Protein AF-A0A1W1XW38-F1 (afdb_monomer)

pLDDT: mean 78.06, std 10.12, range [52.03, 94.12]

InterPro domains:
  IPR009838 Type IV conjugative transfer system, protein TraL [PF07178] (5-75)
  IPR009838 Type IV conjugative transfer system, protein TraL [TIGR02762] (4-80)

Structure (mmCIF, N/CA/C/O backbone):
data_AF-A0A1W1XW38-F1
#
_entry.id   AF-A0A1W1XW38-F1
#
loop_
_atom_site.group_PDB
_atom_site.id
_atom_site.type_symbol
_atom_site.label_atom_id
_atom_site.label_alt_id
_atom_site.label_comp_id
_atom_site.label_asym_id
_atom_site.label_entity_id
_atom_site.label_seq_id
_atom_site.pdbx_PDB_ins_code
_atom_site.Cartn_x
_atom_site.Cartn_y
_atom_site.Cartn_z
_atom_site.occupancy
_atom_site.B_iso_or_equiv
_atom_site.auth_seq_id
_atom_site.auth_comp_id
_atom_site.auth_asym_id
_atom_site.auth_atom_id
_atom_site.pdbx_PDB_model_num
ATOM 1 N N . MET A 1 1 ? -33.092 -1.290 29.656 1.00 61.00 1 MET A N 1
ATOM 2 C CA . MET A 1 1 ? -32.370 -1.230 28.366 1.00 61.00 1 MET A CA 1
ATOM 3 C C . MET A 1 1 ? -31.978 -2.653 28.002 1.00 61.00 1 MET A C 1
ATOM 5 O O . MET A 1 1 ? -31.481 -3.347 28.879 1.00 61.00 1 MET A O 1
ATOM 9 N N . LYS A 1 2 ? -32.290 -3.128 26.791 1.00 71.69 2 LYS A N 1
ATOM 10 C CA . LYS A 1 2 ? -31.845 -4.456 26.334 1.00 71.69 2 LYS A CA 1
ATOM 11 C C . LYS A 1 2 ? -30.389 -4.327 25.864 1.00 71.69 2 LYS A C 1
ATOM 13 O O . LYS A 1 2 ? -30.119 -3.360 25.152 1.00 71.69 2 LYS A O 1
ATOM 18 N N . PRO A 1 3 ? -29.465 -5.216 26.261 1.00 81.12 3 PRO A N 1
ATOM 19 C CA . PRO A 1 3 ? -28.110 -5.191 25.727 1.00 81.12 3 PRO A CA 1
ATOM 20 C C . PRO A 1 3 ? -28.176 -5.484 24.225 1.00 81.12 3 PRO A C 1
ATOM 22 O O . PRO A 1 3 ? -28.764 -6.479 23.808 1.00 81.12 3 PRO A O 1
ATOM 25 N N . VAL A 1 4 ? -27.639 -4.572 23.420 1.00 84.69 4 VAL A N 1
ATOM 26 C CA . VAL A 1 4 ? -27.440 -4.777 21.984 1.00 84.69 4 VAL A CA 1
ATOM 27 C C . VAL A 1 4 ? -25.998 -5.229 21.822 1.00 84.69 4 VAL A C 1
ATOM 29 O O . VAL A 1 4 ? -25.083 -4.503 22.209 1.00 84.69 4 VAL A O 1
ATOM 32 N N . GLU A 1 5 ? -25.791 -6.432 21.295 1.00 83.81 5 GLU A N 1
ATOM 33 C CA . GLU A 1 5 ? -24.448 -6.898 20.963 1.00 83.81 5 GLU A CA 1
ATOM 34 C C . GLU A 1 5 ? -23.967 -6.162 19.713 1.0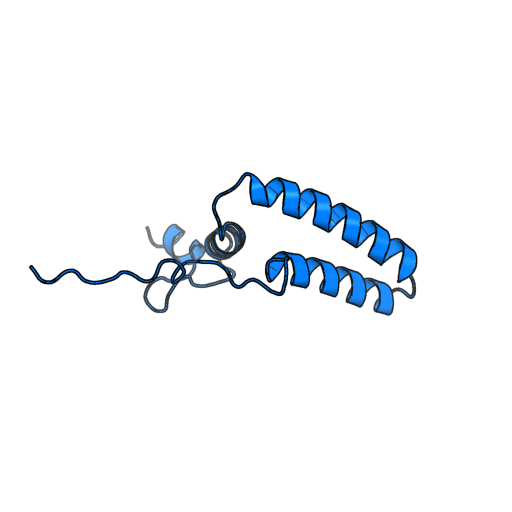0 83.81 5 GLU A C 1
ATOM 36 O O . GLU A 1 5 ? -24.528 -6.314 18.628 1.00 83.81 5 GLU A O 1
ATOM 41 N N . MET A 1 6 ? -22.953 -5.314 19.882 1.00 80.50 6 MET A N 1
ATO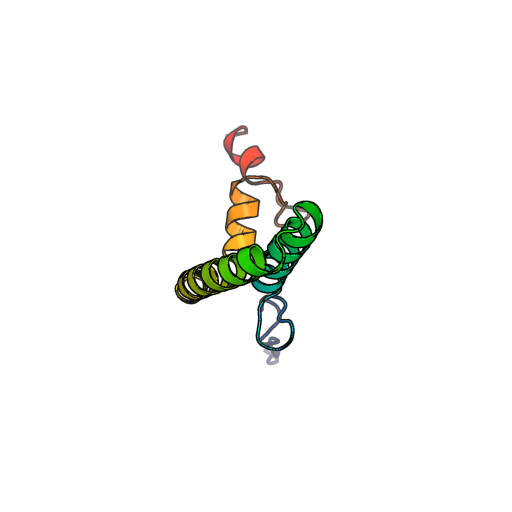M 42 C CA . MET A 1 6 ? -22.321 -4.626 18.762 1.00 80.50 6 MET A CA 1
ATOM 43 C C . MET A 1 6 ? -21.310 -5.572 18.100 1.00 80.50 6 MET A C 1
ATOM 45 O O . MET A 1 6 ? -20.402 -6.058 18.783 1.00 80.50 6 MET A O 1
ATOM 49 N N . PRO A 1 7 ? -21.440 -5.854 16.791 1.00 83.56 7 PRO A N 1
ATOM 50 C CA . PRO A 1 7 ? -20.484 -6.688 16.081 1.00 83.56 7 PRO A CA 1
ATOM 51 C C . PRO A 1 7 ? -19.108 -6.014 16.072 1.00 83.56 7 PRO A C 1
ATOM 53 O O . PRO A 1 7 ? -18.959 -4.867 15.663 1.00 83.56 7 PRO A O 1
ATOM 56 N N . LYS A 1 8 ? -18.087 -6.751 16.513 1.00 77.06 8 LYS A N 1
ATOM 57 C CA . LYS A 1 8 ? -16.738 -6.222 16.775 1.00 77.06 8 LYS A CA 1
ATOM 58 C C . LYS A 1 8 ? -15.945 -5.816 15.524 1.00 77.06 8 LYS A C 1
ATOM 60 O O . LYS A 1 8 ? -14.940 -5.133 15.654 1.00 77.06 8 LYS A O 1
ATOM 65 N N . TYR A 1 9 ? -16.374 -6.264 14.344 1.00 76.88 9 TYR A N 1
ATOM 66 C CA . TYR A 1 9 ? -15.625 -6.165 13.084 1.00 76.88 9 TYR A CA 1
ATOM 67 C C . TYR A 1 9 ? -16.384 -5.412 11.988 1.00 76.88 9 TYR A C 1
ATOM 69 O O . TYR A 1 9 ? -16.061 -5.556 10.815 1.00 76.88 9 TYR A O 1
ATOM 77 N N . ILE A 1 10 ? -17.417 -4.644 12.345 1.00 77.44 10 ILE A N 1
ATOM 78 C CA . ILE A 1 10 ? -18.207 -3.908 11.349 1.00 77.44 10 ILE A CA 1
ATOM 79 C C . ILE A 1 10 ? -17.395 -2.809 10.648 1.00 77.44 10 ILE A C 1
ATOM 81 O O . ILE A 1 10 ? -17.637 -2.536 9.478 1.00 77.44 10 ILE A O 1
ATOM 85 N N . ASP A 1 11 ? -16.388 -2.269 11.340 1.00 73.69 11 ASP A N 1
ATOM 86 C CA . ASP A 1 11 ? -15.490 -1.222 10.841 1.00 73.69 11 ASP A CA 1
ATOM 87 C C . ASP A 1 11 ? -14.098 -1.759 10.461 1.00 73.69 11 ASP A C 1
ATOM 89 O O . ASP A 1 11 ? -13.202 -0.987 10.121 1.00 73.69 11 ASP A O 1
ATOM 93 N N . ALA A 1 12 ? -13.884 -3.078 10.543 1.00 75.94 12 ALA A N 1
ATOM 94 C CA . ALA A 1 12 ? -12.589 -3.666 10.229 1.00 75.94 12 ALA A CA 1
ATOM 95 C C . ALA A 1 12 ? -12.352 -3.654 8.706 1.00 75.94 12 ALA A C 1
ATOM 97 O O . ALA A 1 12 ? -13.249 -4.035 7.943 1.00 75.94 12 ALA A O 1
ATOM 98 N N . PRO A 1 13 ? -11.159 -3.246 8.238 1.00 73.81 13 PRO A N 1
ATOM 99 C CA . PRO A 1 13 ? -10.823 -3.300 6.822 1.00 73.81 13 PRO A CA 1
ATOM 100 C C . PRO A 1 13 ? -10.844 -4.745 6.305 1.00 73.81 13 PRO A C 1
ATOM 102 O O . PRO A 1 13 ? -10.608 -5.705 7.039 1.00 73.81 13 PRO A O 1
ATOM 105 N N . PHE A 1 14 ? -11.140 -4.910 5.013 1.00 79.25 14 PHE A N 1
ATOM 106 C CA . PHE A 1 14 ? -11.228 -6.235 4.406 1.00 79.25 14 PHE A CA 1
ATOM 107 C C . PHE A 1 14 ? -9.843 -6.895 4.342 1.00 79.25 14 PHE A C 1
ATOM 109 O O . PHE A 1 14 ? -8.941 -6.410 3.653 1.00 79.25 14 PHE A O 1
ATOM 116 N N . GLN A 1 15 ? -9.693 -8.018 5.044 1.00 80.00 15 GLN A N 1
ATOM 117 C CA . GLN A 1 15 ? -8.457 -8.792 5.100 1.00 80.00 15 GLN A CA 1
ATOM 118 C C . GLN A 1 15 ? -8.542 -10.016 4.178 1.00 80.00 15 GLN A C 1
ATOM 120 O O . GLN A 1 15 ? -9.524 -10.759 4.186 1.00 80.00 15 GLN A O 1
ATOM 125 N N . VAL A 1 16 ? -7.491 -10.244 3.392 1.00 78.44 16 VAL A N 1
ATOM 126 C CA . VAL A 1 16 ? -7.308 -11.419 2.537 1.00 78.44 16 VAL A CA 1
ATOM 127 C C . VAL A 1 16 ? -6.180 -12.270 3.120 1.00 78.44 16 VAL A C 1
ATOM 129 O O . VAL A 1 16 ? -5.008 -11.903 3.058 1.00 78.44 16 VAL A O 1
ATOM 132 N N . LEU A 1 17 ? -6.527 -13.440 3.666 1.00 82.31 17 LEU A N 1
ATOM 133 C CA . LEU A 1 17 ? -5.603 -14.324 4.392 1.00 82.31 17 LEU A CA 1
ATOM 134 C C . LEU A 1 17 ? -4.940 -13.599 5.577 1.00 82.31 17 LEU A C 1
ATOM 136 O O . LEU A 1 17 ? -5.572 -13.422 6.612 1.00 82.31 17 LEU A O 1
ATOM 140 N N . PHE A 1 18 ? -3.678 -13.195 5.421 1.00 79.75 18 PHE A N 1
ATOM 141 C CA . PHE A 1 18 ? -2.897 -12.478 6.430 1.00 79.75 18 PHE A CA 1
ATOM 142 C C . PHE A 1 18 ? -2.671 -11.010 6.065 1.00 79.75 18 PHE A C 1
ATOM 144 O O . PHE A 1 18 ? -2.136 -10.275 6.886 1.00 79.75 18 PHE A O 1
ATOM 151 N N . TRP A 1 19 ? -3.035 -10.598 4.849 1.00 79.00 19 TRP A N 1
ATOM 152 C CA . TRP A 1 19 ? -2.719 -9.284 4.287 1.00 79.00 19 TRP A CA 1
ATOM 153 C C . TRP A 1 19 ? -3.989 -8.467 4.109 1.00 79.00 19 TRP A C 1
ATOM 155 O O . TRP A 1 19 ? -5.074 -9.012 3.896 1.00 79.00 19 TRP A O 1
ATOM 165 N N . GLU A 1 20 ? -3.870 -7.154 4.180 1.00 83.31 20 GLU A N 1
ATOM 166 C CA . GLU A 1 20 ? -4.994 -6.268 3.897 1.00 83.31 20 GLU A CA 1
ATOM 167 C C . GLU A 1 20 ? -5.155 -6.043 2.386 1.00 83.31 20 GLU A C 1
ATOM 169 O O . GLU A 1 20 ? -4.218 -6.205 1.598 1.00 83.31 20 GLU A O 1
ATOM 174 N N . ILE A 1 21 ? -6.372 -5.710 1.945 1.00 82.94 21 ILE A N 1
ATOM 175 C CA . ILE A 1 21 ? -6.695 -5.616 0.511 1.00 82.94 21 ILE A CA 1
ATOM 176 C C . ILE A 1 21 ? -5.839 -4.590 -0.251 1.00 82.94 21 ILE A C 1
ATOM 178 O O . ILE A 1 21 ? -5.561 -4.764 -1.437 1.00 82.94 21 ILE A O 1
ATOM 182 N N . ASP A 1 22 ? -5.392 -3.539 0.424 1.00 80.38 22 ASP A N 1
ATOM 183 C CA . ASP A 1 22 ? -4.509 -2.514 -0.123 1.00 80.38 22 ASP A CA 1
ATOM 184 C C . ASP A 1 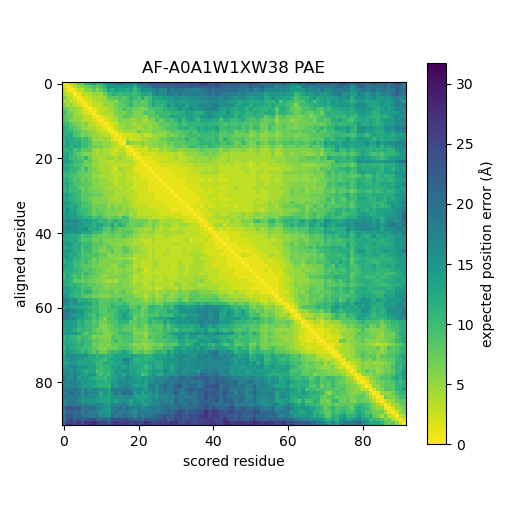22 ? -3.062 -2.999 -0.285 1.00 80.38 22 ASP A C 1
ATOM 186 O O . ASP A 1 22 ? -2.438 -2.709 -1.306 1.00 80.38 22 ASP A O 1
ATOM 190 N N . GLU A 1 23 ? -2.543 -3.796 0.650 1.00 84.31 23 GLU A N 1
ATOM 191 C CA . GLU A 1 23 ? -1.230 -4.446 0.514 1.00 84.31 23 GLU A CA 1
ATOM 192 C C . GLU A 1 23 ? -1.228 -5.415 -0.675 1.00 84.31 23 GLU A C 1
ATOM 194 O O . GLU A 1 23 ? -0.305 -5.425 -1.496 1.00 84.31 23 GLU A O 1
ATOM 199 N N . VAL A 1 24 ? -2.313 -6.179 -0.819 1.00 86.50 24 VAL A N 1
ATOM 200 C CA . VAL A 1 24 ? -2.521 -7.070 -1.964 1.00 86.50 24 VAL A CA 1
ATOM 201 C C . VAL A 1 24 ? -2.577 -6.269 -3.269 1.00 86.50 24 VAL A C 1
ATOM 203 O O . VAL A 1 24 ? -1.918 -6.641 -4.240 1.00 86.50 24 VAL A O 1
ATOM 206 N N . ALA A 1 25 ? -3.292 -5.141 -3.304 1.00 86.19 25 ALA A N 1
ATOM 207 C CA . ALA A 1 25 ? -3.362 -4.287 -4.491 1.00 86.19 25 ALA A CA 1
ATOM 208 C C . ALA A 1 25 ? -1.977 -3.758 -4.921 1.00 86.19 25 ALA A C 1
ATOM 210 O O . ALA A 1 25 ? -1.653 -3.761 -6.114 1.00 86.19 25 ALA A O 1
ATOM 211 N N . ILE A 1 26 ? -1.125 -3.366 -3.967 1.00 85.75 26 ILE A N 1
ATOM 212 C CA . ILE A 1 26 ? 0.257 -2.937 -4.245 1.00 85.75 26 ILE A CA 1
ATOM 213 C C . ILE A 1 26 ? 1.073 -4.092 -4.835 1.00 85.75 26 ILE A C 1
ATOM 215 O O . ILE A 1 26 ? 1.727 -3.923 -5.864 1.00 85.75 26 ILE A O 1
ATOM 219 N N . PHE A 1 27 ? 0.987 -5.289 -4.257 1.00 87.69 27 PHE A N 1
ATOM 220 C CA . PHE A 1 27 ? 1.697 -6.452 -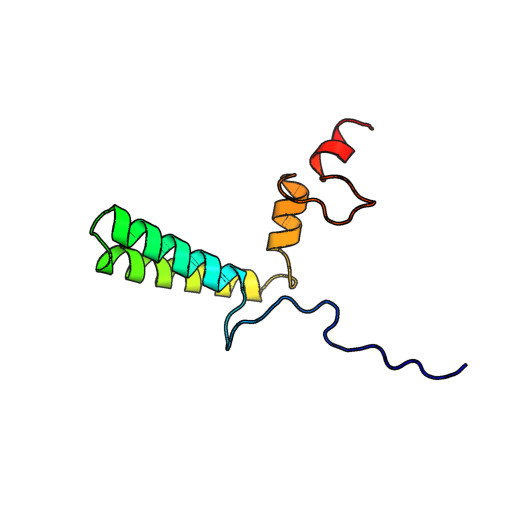4.791 1.00 87.69 27 PHE A CA 1
ATOM 221 C C . PHE A 1 27 ? 1.276 -6.784 -6.231 1.00 87.69 27 PHE A C 1
ATOM 223 O O . PHE A 1 27 ? 2.123 -6.948 -7.114 1.00 87.69 27 PHE A O 1
ATOM 230 N N . PHE A 1 28 ? -0.034 -6.831 -6.492 1.00 90.00 28 PHE A N 1
ATOM 231 C CA . PHE A 1 28 ? -0.568 -7.131 -7.822 1.00 90.00 28 PHE A CA 1
ATOM 232 C C . PHE A 1 28 ? -0.232 -6.050 -8.851 1.00 90.00 28 PHE A C 1
ATOM 234 O O . PHE A 1 28 ? 0.055 -6.385 -10.000 1.00 90.00 28 PHE A O 1
ATOM 241 N N . SER A 1 29 ? -0.217 -4.773 -8.463 1.00 89.50 29 SER A N 1
ATOM 242 C CA . SER A 1 29 ? 0.199 -3.690 -9.364 1.00 89.50 29 SER A CA 1
ATOM 243 C C . SER A 1 29 ? 1.681 -3.789 -9.740 1.00 89.50 29 SER A C 1
ATOM 245 O O . SER A 1 29 ? 2.008 -3.699 -10.924 1.00 89.50 29 SER A O 1
ATOM 247 N N . CYS A 1 30 ? 2.575 -4.087 -8.790 1.00 89.31 30 CYS A N 1
ATOM 248 C CA . CYS A 1 30 ? 3.982 -4.371 -9.092 1.00 89.31 30 CYS A CA 1
ATOM 249 C C . CYS A 1 30 ? 4.142 -5.597 -10.004 1.00 89.31 30 CYS A C 1
ATOM 251 O O . CYS A 1 30 ? 4.942 -5.563 -10.939 1.00 89.31 30 CYS A O 1
ATOM 253 N N . MET A 1 31 ? 3.367 -6.661 -9.777 1.00 90.12 31 MET A N 1
ATOM 254 C CA . MET A 1 31 ? 3.381 -7.847 -10.638 1.00 90.12 31 MET A CA 1
ATOM 255 C C . MET A 1 31 ? 2.911 -7.519 -12.062 1.00 90.12 31 MET A C 1
ATOM 257 O O . MET A 1 31 ? 3.574 -7.902 -13.025 1.00 90.12 31 MET A O 1
ATOM 261 N N . ALA A 1 32 ? 1.811 -6.775 -12.207 1.00 91.69 32 ALA A N 1
ATOM 262 C CA . ALA A 1 32 ? 1.278 -6.361 -13.502 1.00 91.69 32 ALA A CA 1
ATOM 263 C C . ALA A 1 32 ? 2.289 -5.511 -14.287 1.00 91.69 32 ALA A C 1
ATOM 265 O O . ALA A 1 32 ? 2.533 -5.777 -15.463 1.00 91.69 32 ALA A O 1
ATOM 266 N N . LEU A 1 33 ? 2.942 -4.548 -13.628 1.00 91.75 33 LEU A N 1
ATOM 267 C CA . LEU A 1 33 ? 4.024 -3.768 -14.233 1.00 91.75 33 LEU A CA 1
ATOM 268 C C . LEU A 1 33 ? 5.214 -4.662 -14.614 1.00 91.75 33 LEU A C 1
ATOM 270 O O . LEU A 1 33 ? 5.774 -4.509 -15.695 1.00 91.75 33 LEU A O 1
ATOM 274 N N . GLY A 1 34 ? 5.565 -5.640 -13.778 1.00 91.38 34 GLY A N 1
ATOM 275 C CA . GLY A 1 34 ? 6.650 -6.584 -14.050 1.00 91.38 34 GLY A CA 1
ATOM 276 C C . GLY A 1 34 ? 6.422 -7.418 -15.310 1.00 91.38 34 GLY A C 1
ATOM 277 O O . GLY A 1 34 ? 7.375 -7.687 -16.038 1.00 91.38 34 GLY A O 1
ATOM 278 N N . ILE A 1 35 ? 5.166 -7.777 -15.592 1.00 91.88 35 ILE A N 1
ATOM 279 C CA . ILE A 1 35 ? 4.773 -8.458 -16.834 1.00 91.88 35 ILE A CA 1
ATOM 280 C C . ILE A 1 35 ? 4.911 -7.509 -18.031 1.00 91.88 35 ILE A C 1
ATOM 282 O O . ILE A 1 35 ? 5.490 -7.895 -19.040 1.00 91.88 35 ILE A O 1
ATOM 286 N N . ILE A 1 36 ? 4.424 -6.269 -17.912 1.00 94.12 36 ILE A N 1
ATOM 287 C CA . ILE A 1 36 ? 4.454 -5.274 -19.001 1.00 94.12 36 ILE A CA 1
ATOM 288 C C . ILE A 1 36 ? 5.890 -4.932 -19.418 1.00 94.12 36 ILE A C 1
ATOM 290 O O . ILE A 1 36 ? 6.168 -4.794 -20.605 1.00 94.12 36 ILE A O 1
ATOM 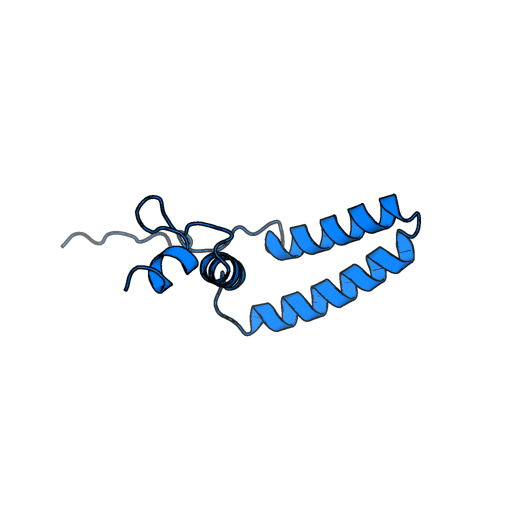294 N N . PHE A 1 37 ? 6.800 -4.799 -18.452 1.00 92.69 37 PHE A N 1
ATOM 295 C CA . PHE A 1 37 ? 8.199 -4.449 -18.704 1.00 92.69 37 PHE A CA 1
ATOM 296 C C . PHE A 1 37 ? 9.106 -5.664 -18.959 1.00 92.69 37 PHE A C 1
ATOM 298 O O . PHE A 1 37 ? 10.313 -5.484 -19.067 1.00 92.69 37 PHE A O 1
ATOM 305 N N . GLU A 1 38 ? 8.562 -6.889 -19.001 1.00 89.44 38 GLU A N 1
ATOM 306 C CA . GLU A 1 38 ? 9.322 -8.154 -19.093 1.00 89.44 38 GLU A CA 1
ATOM 307 C C . GLU A 1 38 ? 10.399 -8.325 -17.996 1.00 89.44 38 GLU A C 1
ATOM 309 O O . GLU A 1 38 ? 11.306 -9.152 -18.084 1.00 89.44 38 GLU A O 1
ATOM 314 N N . MET A 1 39 ? 10.280 -7.566 -16.905 1.00 89.38 39 MET A N 1
ATOM 315 C CA . MET A 1 39 ? 11.228 -7.508 -15.792 1.00 89.38 39 MET A CA 1
ATOM 316 C C . MET A 1 39 ? 10.571 -8.006 -14.502 1.00 89.38 39 MET A C 1
ATOM 318 O O . MET A 1 39 ? 10.670 -7.383 -13.447 1.00 89.38 39 MET A O 1
ATOM 322 N N . LEU A 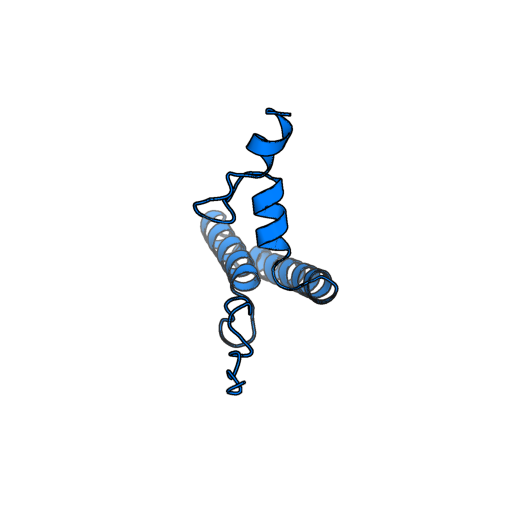1 40 ? 9.894 -9.152 -14.568 1.00 88.88 40 LEU A N 1
ATOM 323 C CA . LEU A 1 40 ? 9.055 -9.650 -13.474 1.00 88.88 40 LEU A CA 1
ATOM 324 C C . LEU A 1 40 ? 9.839 -9.911 -12.182 1.00 88.88 40 LEU A C 1
ATOM 326 O O . LEU A 1 40 ? 9.410 -9.512 -11.103 1.00 88.88 40 LEU A O 1
ATOM 330 N N . PHE A 1 41 ? 11.012 -10.537 -12.285 1.00 89.56 41 PHE A N 1
ATOM 331 C CA . PHE A 1 41 ? 11.830 -10.898 -11.125 1.00 89.56 41 PHE A CA 1
ATOM 332 C C . PHE A 1 41 ? 12.335 -9.680 -10.323 1.00 89.56 41 PHE A C 1
ATOM 334 O O . PHE A 1 41 ? 12.080 -9.623 -9.117 1.00 89.56 41 PHE A O 1
ATOM 341 N N . PRO A 1 42 ? 13.000 -8.675 -10.937 1.00 90.56 42 PRO A N 1
ATOM 342 C CA . PRO A 1 42 ? 13.444 -7.494 -10.197 1.00 90.56 42 PRO A CA 1
ATOM 343 C C . PRO A 1 42 ? 12.272 -6.635 -9.704 1.00 90.56 42 PRO A C 1
ATOM 345 O O . PRO A 1 42 ? 12.352 -6.092 -8.601 1.00 90.56 42 PRO A O 1
ATOM 348 N N . LEU A 1 43 ? 11.168 -6.541 -10.459 1.00 89.06 43 LEU A N 1
ATOM 349 C CA . LEU A 1 43 ? 10.007 -5.756 -10.029 1.00 89.06 43 LEU A CA 1
ATOM 350 C C . LEU A 1 43 ? 9.234 -6.417 -8.886 1.00 89.06 43 LEU A C 1
ATOM 352 O O . LEU A 1 43 ? 8.772 -5.706 -7.999 1.00 89.06 43 LEU A O 1
ATOM 356 N N . MET A 1 44 ? 9.142 -7.749 -8.843 1.00 90.44 44 MET A N 1
ATOM 357 C CA . MET A 1 44 ? 8.584 -8.447 -7.680 1.00 90.44 44 MET A CA 1
ATOM 358 C C . MET A 1 44 ? 9.428 -8.229 -6.426 1.00 90.44 44 MET A C 1
ATOM 360 O O . MET A 1 44 ? 8.878 -8.006 -5.351 1.00 90.44 44 MET A O 1
ATOM 364 N N . LEU A 1 45 ? 10.757 -8.297 -6.547 1.00 91.69 45 LEU A N 1
ATOM 365 C CA . LEU A 1 45 ? 11.654 -8.134 -5.402 1.00 91.69 45 LEU A CA 1
ATOM 366 C C . LEU A 1 45 ? 11.581 -6.699 -4.861 1.00 91.69 45 LEU A C 1
ATOM 368 O O . LEU A 1 45 ? 11.466 -6.497 -3.654 1.00 91.69 45 LEU A O 1
ATOM 372 N N . CYS A 1 46 ? 11.534 -5.713 -5.760 1.00 90.75 46 CYS A N 1
ATOM 373 C CA . CYS A 1 46 ? 11.249 -4.325 -5.408 1.00 90.75 46 CYS A CA 1
ATOM 374 C C . CYS A 1 46 ? 9.858 -4.175 -4.766 1.00 90.75 46 CYS A C 1
ATOM 376 O O . CYS A 1 46 ? 9.733 -3.569 -3.705 1.00 90.75 46 CYS A O 1
ATOM 378 N N . GLY A 1 47 ? 8.829 -4.796 -5.349 1.00 86.94 47 GLY A N 1
ATOM 379 C CA . GLY A 1 47 ? 7.461 -4.787 -4.832 1.00 86.94 47 GLY A CA 1
ATOM 380 C C . GLY A 1 47 ? 7.348 -5.355 -3.417 1.00 86.94 47 GLY A C 1
ATOM 381 O O . GLY A 1 47 ? 6.655 -4.776 -2.590 1.00 86.94 47 GLY A O 1
ATOM 382 N N . LEU A 1 48 ? 8.087 -6.421 -3.094 1.00 87.81 48 LEU A N 1
ATOM 383 C CA . LEU A 1 48 ? 8.170 -6.974 -1.737 1.00 87.81 48 LEU A CA 1
ATOM 384 C C . LEU A 1 48 ? 8.800 -5.996 -0.740 1.00 87.81 48 LEU A C 1
ATOM 386 O O . LEU A 1 48 ? 8.304 -5.859 0.376 1.00 87.81 48 LEU A O 1
ATOM 390 N N . VAL A 1 49 ? 9.871 -5.301 -1.134 1.00 89.50 49 VAL A N 1
ATOM 391 C CA . VAL A 1 49 ? 10.506 -4.276 -0.288 1.00 89.50 49 VAL A CA 1
ATOM 392 C C . VAL A 1 49 ? 9.547 -3.112 -0.044 1.00 89.50 49 VAL A C 1
ATOM 394 O O . VAL A 1 49 ? 9.389 -2.676 1.097 1.00 89.50 49 VAL A O 1
ATOM 397 N N . VAL A 1 50 ? 8.872 -2.640 -1.094 1.00 86.81 50 VAL A N 1
ATOM 398 C CA . VAL A 1 50 ? 7.863 -1.577 -0.996 1.00 86.81 50 VAL A CA 1
ATOM 399 C C . VAL A 1 50 ? 6.716 -2.009 -0.088 1.00 86.81 50 VAL A C 1
ATOM 401 O O . VAL A 1 50 ? 6.339 -1.253 0.804 1.00 86.81 50 VAL A O 1
ATOM 404 N N . LEU A 1 51 ? 6.212 -3.233 -0.253 1.00 87.62 51 LEU A N 1
ATOM 405 C CA . LEU A 1 51 ? 5.135 -3.779 0.567 1.00 87.62 51 LEU A CA 1
ATOM 406 C C . LEU A 1 51 ? 5.547 -3.901 2.035 1.00 87.62 51 LEU A C 1
ATOM 408 O O . LEU A 1 51 ? 4.776 -3.524 2.909 1.00 87.62 51 LEU A O 1
ATOM 412 N N . TYR A 1 52 ? 6.775 -4.336 2.322 1.00 86.06 52 TYR A N 1
ATOM 413 C CA . TYR A 1 52 ? 7.290 -4.397 3.691 1.00 86.06 52 TYR A CA 1
ATOM 414 C C . TYR A 1 52 ? 7.364 -3.012 4.348 1.00 86.06 52 TYR A C 1
ATOM 416 O O . TYR A 1 52 ? 6.923 -2.838 5.484 1.00 86.06 52 TYR A O 1
ATOM 424 N N . ILE A 1 53 ? 7.890 -2.010 3.635 1.00 86.12 53 ILE A N 1
ATOM 425 C CA . ILE A 1 53 ? 7.964 -0.628 4.137 1.00 86.12 53 ILE A CA 1
ATOM 426 C C . ILE A 1 53 ? 6.556 -0.061 4.345 1.00 86.12 53 ILE A C 1
ATOM 428 O O . ILE A 1 53 ? 6.286 0.564 5.371 1.00 86.12 53 ILE A O 1
ATOM 432 N N . PHE A 1 54 ? 5.656 -0.304 3.394 1.00 83.50 54 PHE A N 1
ATOM 433 C CA . PHE A 1 54 ? 4.275 0.156 3.445 1.00 83.50 54 PHE A CA 1
ATOM 434 C C . PHE A 1 54 ? 3.502 -0.481 4.603 1.00 83.50 54 PHE A C 1
ATOM 436 O O . PHE A 1 54 ? 2.903 0.240 5.395 1.00 83.50 54 PHE A O 1
ATOM 443 N N . SER A 1 55 ? 3.596 -1.801 4.768 1.00 81.38 55 SER A N 1
ATOM 444 C CA . SER A 1 55 ? 2.983 -2.542 5.875 1.00 81.38 55 SER A CA 1
ATOM 445 C C . SER A 1 55 ? 3.521 -2.063 7.227 1.00 81.38 55 SER A C 1
ATOM 447 O O . SER A 1 55 ? 2.762 -1.781 8.156 1.00 81.38 55 SER A O 1
ATOM 449 N N . ARG A 1 56 ? 4.841 -1.835 7.326 1.00 82.50 56 ARG A N 1
ATOM 450 C CA . ARG A 1 56 ? 5.481 -1.274 8.527 1.00 82.50 56 ARG A CA 1
ATOM 451 C C . ARG A 1 56 ? 4.961 0.125 8.863 1.00 82.50 56 ARG A C 1
ATOM 453 O O . ARG A 1 56 ? 4.761 0.420 10.040 1.00 82.50 56 ARG A O 1
ATOM 460 N N . TYR A 1 57 ? 4.781 0.978 7.854 1.00 80.00 57 TYR A N 1
ATOM 461 C CA . TYR A 1 57 ? 4.248 2.328 8.028 1.00 80.00 57 TYR A CA 1
ATOM 462 C C . TYR A 1 57 ? 2.769 2.298 8.429 1.00 80.00 57 TYR A C 1
ATOM 464 O O . TYR A 1 57 ? 2.376 2.993 9.365 1.00 80.00 57 TYR A O 1
ATOM 472 N N . LYS A 1 58 ? 1.975 1.446 7.773 1.00 75.31 58 LYS A N 1
ATOM 473 C CA . LYS A 1 58 ? 0.541 1.283 8.019 1.00 75.31 58 LYS A CA 1
ATOM 474 C C . LYS A 1 58 ? 0.249 0.730 9.413 1.00 75.31 58 LYS A C 1
ATOM 476 O O . LYS A 1 58 ? -0.622 1.258 10.088 1.00 75.31 58 LYS A O 1
ATOM 481 N N . HIS A 1 59 ? 1.034 -0.235 9.893 1.00 74.44 59 HIS A N 1
ATOM 482 C CA . HIS A 1 59 ? 0.872 -0.807 11.235 1.00 74.44 59 HIS A CA 1
ATOM 483 C C . HIS A 1 59 ? 1.031 0.222 12.372 1.00 74.44 59 HIS A C 1
ATOM 485 O O . HIS A 1 59 ? 0.606 -0.018 13.497 1.00 74.44 59 HIS A O 1
ATOM 491 N N . ASN A 1 60 ? 1.662 1.367 12.096 1.00 71.81 60 ASN A N 1
ATOM 492 C CA . ASN A 1 60 ? 1.852 2.445 13.067 1.00 71.81 60 ASN A CA 1
ATOM 493 C C . ASN A 1 60 ? 0.760 3.531 12.984 1.00 71.81 60 ASN A C 1
ATOM 495 O O . ASN A 1 60 ? 0.857 4.552 13.664 1.00 71.81 60 ASN A O 1
ATOM 499 N N . GLN A 1 61 ? -0.232 3.342 12.114 1.00 71.75 61 GLN A N 1
ATOM 500 C CA . GLN A 1 61 ? -1.314 4.274 11.820 1.00 71.75 61 GLN A CA 1
ATOM 501 C C . GLN A 1 61 ? -2.674 3.640 12.138 1.00 71.75 61 GLN A C 1
ATOM 503 O O . GLN A 1 61 ? -2.775 2.443 12.385 1.00 71.75 61 GLN A O 1
ATOM 508 N N . MET A 1 62 ? -3.728 4.458 12.156 1.00 64.56 62 MET A N 1
ATOM 509 C CA . MET A 1 62 ? -5.096 3.968 12.343 1.00 64.56 62 MET A CA 1
ATOM 510 C C . MET A 1 62 ? -5.539 3.118 11.143 1.00 64.56 62 MET A C 1
ATOM 512 O O . MET A 1 62 ? -5.256 3.467 9.991 1.00 64.56 62 MET A O 1
ATOM 516 N N . ASP A 1 63 ? -6.267 2.033 11.417 1.00 66.75 63 ASP A N 1
ATOM 517 C CA . ASP A 1 63 ? -6.863 1.175 10.391 1.00 66.75 63 ASP A CA 1
ATOM 518 C C . ASP A 1 63 ? -7.691 2.018 9.401 1.00 66.75 63 ASP A C 1
ATOM 520 O O . ASP A 1 63 ? -8.478 2.881 9.793 1.00 66.75 63 ASP A O 1
ATOM 524 N N . GLY A 1 64 ? -7.486 1.804 8.096 1.00 66.19 64 GLY A N 1
ATOM 525 C CA . GLY A 1 64 ? -8.194 2.543 7.042 1.00 66.19 64 GLY A CA 1
ATOM 526 C C . GLY A 1 64 ? -7.576 3.885 6.618 1.00 66.19 64 GLY A C 1
ATOM 527 O O . GLY A 1 64 ? -8.230 4.651 5.904 1.00 66.19 64 GLY A O 1
ATOM 528 N N . ILE A 1 65 ? -6.317 4.182 6.973 1.00 70.25 65 ILE A N 1
ATOM 529 C CA . ILE A 1 65 ? -5.682 5.462 6.604 1.00 70.25 65 ILE A CA 1
ATOM 530 C C . ILE A 1 65 ? -5.626 5.723 5.090 1.00 70.25 65 ILE A C 1
ATOM 532 O O . ILE A 1 65 ? -5.685 6.875 4.669 1.00 70.25 65 ILE A O 1
ATOM 536 N N . LEU A 1 66 ? -5.587 4.681 4.249 1.00 69.75 66 LEU A N 1
ATOM 537 C CA . LEU A 1 66 ? -5.639 4.859 2.794 1.00 69.75 66 LEU A CA 1
ATOM 538 C C . LEU A 1 66 ? -6.983 5.389 2.313 1.00 69.75 66 LEU A C 1
ATOM 540 O O . LEU A 1 66 ? -7.013 6.269 1.459 1.00 69.75 66 LEU A O 1
ATOM 544 N N . LEU A 1 67 ? -8.087 4.888 2.868 1.00 71.75 67 LEU A N 1
ATOM 545 C CA . LEU A 1 67 ? -9.417 5.411 2.559 1.00 71.75 67 LEU A CA 1
ATOM 546 C C . LEU A 1 67 ? -9.520 6.875 2.995 1.00 71.75 67 LEU A C 1
ATOM 548 O O . LEU A 1 67 ? -10.095 7.693 2.280 1.00 71.75 67 LEU A O 1
ATOM 552 N N . HIS A 1 68 ? -8.891 7.223 4.120 1.00 72.19 68 HIS A N 1
ATOM 553 C CA . HIS A 1 68 ? -8.820 8.601 4.594 1.00 72.19 68 HIS A CA 1
ATOM 554 C C . HIS A 1 68 ? -7.996 9.506 3.661 1.00 72.19 68 HIS A C 1
ATOM 556 O O . HIS A 1 68 ? -8.431 10.608 3.327 1.00 72.19 68 HIS A O 1
ATOM 562 N N . LEU A 1 69 ? -6.848 9.026 3.172 1.00 72.69 69 LEU A N 1
ATOM 563 C CA . LEU A 1 69 ? -6.027 9.737 2.186 1.00 72.69 69 LEU A CA 1
ATOM 564 C C . LEU A 1 69 ? -6.756 9.898 0.845 1.00 72.69 69 LEU A C 1
ATOM 566 O O . LEU A 1 69 ? -6.737 10.984 0.268 1.00 72.69 69 LEU A O 1
ATOM 570 N N . PHE A 1 70 ? -7.447 8.859 0.367 1.00 73.00 70 PHE A N 1
ATOM 571 C CA . PHE A 1 70 ? -8.260 8.929 -0.851 1.00 73.00 70 PHE A CA 1
ATOM 572 C C . PHE A 1 70 ? -9.439 9.893 -0.715 1.00 73.00 70 PHE A C 1
ATOM 574 O O . PHE A 1 70 ? -9.753 10.610 -1.669 1.00 73.00 70 PHE A O 1
ATOM 581 N N . TYR A 1 71 ? -10.068 9.940 0.460 1.00 70.88 71 TYR A N 1
ATOM 582 C C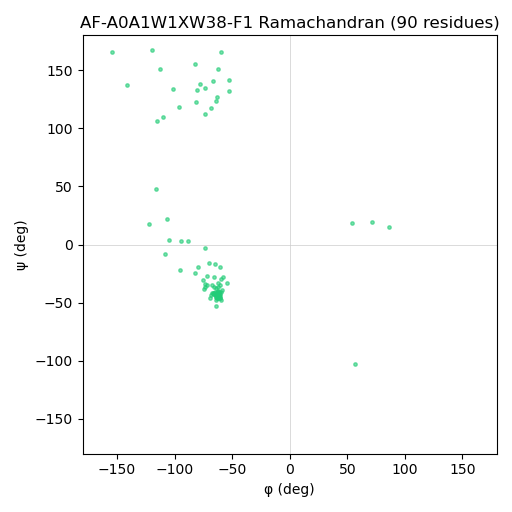A . TYR A 1 71 ? -11.117 10.907 0.764 1.00 70.88 71 TYR A CA 1
ATOM 583 C C . TYR A 1 71 ? -10.584 12.344 0.749 1.00 70.88 71 TYR A C 1
ATOM 585 O O . TYR A 1 71 ? -11.202 13.218 0.134 1.00 70.88 71 TYR A O 1
ATOM 593 N N . TRP A 1 72 ? -9.419 12.583 1.364 1.00 69.56 72 TRP A N 1
ATOM 594 C CA . TRP A 1 72 ? -8.794 13.908 1.379 1.00 69.56 72 TRP A CA 1
ATOM 595 C C . TRP A 1 72 ? -8.362 14.359 -0.019 1.00 69.56 72 TRP A C 1
ATOM 597 O O . TRP A 1 72 ? -8.637 15.490 -0.410 1.00 69.56 72 TRP A O 1
ATOM 607 N N . HIS A 1 73 ? -7.787 13.458 -0.821 1.00 73.19 73 HIS A N 1
ATOM 608 C CA . HIS A 1 73 ? -7.409 13.750 -2.207 1.00 73.19 73 HIS A CA 1
ATOM 609 C C . HIS A 1 73 ? -8.612 13.842 -3.167 1.00 73.19 73 HIS A C 1
ATOM 611 O O . HIS A 1 73 ? -8.444 14.122 -4.350 1.00 73.19 73 HIS A O 1
ATOM 617 N N . GLY A 1 74 ? -9.835 13.590 -2.684 1.00 69.00 74 GLY A N 1
ATOM 618 C CA . GLY A 1 74 ? -11.055 13.681 -3.485 1.00 69.00 74 GLY A CA 1
ATOM 619 C C . GLY A 1 74 ? -11.216 12.571 -4.526 1.00 69.00 74 GLY A C 1
ATOM 620 O O . GLY A 1 74 ? -11.993 12.724 -5.464 1.00 69.00 74 GLY A O 1
ATOM 621 N N . LEU A 1 75 ? -10.504 11.453 -4.374 1.00 72.19 75 LEU A N 1
ATOM 622 C CA . LEU A 1 75 ? -10.599 10.304 -5.280 1.00 72.19 75 LEU A CA 1
ATOM 623 C C . LEU A 1 75 ? -11.786 9.397 -4.942 1.00 72.19 75 LEU A C 1
ATOM 625 O O . LEU A 1 75 ? -12.289 8.693 -5.816 1.00 72.19 75 LEU A O 1
ATOM 629 N N . MET A 1 76 ? -12.253 9.418 -3.689 1.00 71.19 76 MET A N 1
ATOM 630 C CA . MET A 1 76 ? -13.360 8.579 -3.235 1.00 71.19 76 MET A CA 1
ATOM 631 C C . MET A 1 76 ? -14.281 9.330 -2.268 1.00 71.19 76 MET A C 1
ATOM 633 O O . MET A 1 76 ? -13.822 10.041 -1.374 1.00 71.19 76 MET A O 1
ATOM 637 N N . LYS A 1 77 ? -15.599 9.171 -2.442 1.00 67.62 77 LYS A N 1
ATOM 638 C CA . LYS A 1 77 ? -16.604 9.673 -1.493 1.00 67.62 77 LYS A CA 1
ATOM 639 C C . LYS A 1 77 ? -16.666 8.739 -0.287 1.00 67.62 77 LYS A C 1
ATOM 641 O O . LYS A 1 77 ? -16.669 7.524 -0.464 1.00 67.62 77 LYS A O 1
ATOM 646 N N . LEU A 1 78 ? -16.752 9.300 0.919 1.00 68.00 78 LEU A N 1
ATOM 647 C CA . LEU A 1 78 ? -16.850 8.504 2.147 1.00 68.00 78 LEU A CA 1
ATOM 648 C C . LEU A 1 78 ? -18.238 7.862 2.297 1.00 68.00 78 LEU A C 1
ATOM 650 O O . LEU A 1 78 ? -18.358 6.741 2.776 1.00 68.00 78 LEU A O 1
ATOM 654 N N . ASN A 1 79 ? -19.294 8.573 1.891 1.00 67.62 79 ASN A N 1
ATOM 655 C CA . ASN A 1 79 ? -20.673 8.094 1.947 1.00 67.62 79 ASN A CA 1
ATOM 656 C C . ASN A 1 79 ? -21.531 8.809 0.890 1.00 67.62 79 ASN A C 1
ATOM 658 O O . ASN A 1 79 ? -21.154 9.860 0.381 1.00 67.62 79 ASN A O 1
ATOM 662 N N . ASN A 1 80 ? -22.730 8.296 0.614 1.00 68.19 80 ASN A N 1
ATOM 663 C CA . ASN A 1 80 ? -23.691 8.908 -0.306 1.00 68.19 80 ASN A CA 1
ATOM 664 C C . ASN A 1 80 ? -24.206 10.282 0.178 1.00 68.19 80 ASN A C 1
ATOM 666 O O . ASN A 1 80 ? -24.769 11.045 -0.597 1.00 68.19 80 ASN A O 1
ATOM 670 N N . THR A 1 81 ? -24.015 10.601 1.462 1.00 67.06 81 THR A N 1
ATOM 671 C CA . THR A 1 81 ? -24.333 11.910 2.055 1.00 67.06 81 THR A CA 1
ATOM 672 C C . THR A 1 81 ? -23.150 12.868 2.123 1.00 67.06 81 THR A C 1
ATOM 674 O O . THR A 1 81 ? -23.374 14.062 2.276 1.00 67.06 81 THR A O 1
ATOM 677 N N . HIS A 1 82 ? -21.910 12.374 2.088 1.00 64.62 82 HIS A N 1
ATOM 678 C CA . HIS A 1 82 ? -20.713 13.204 2.230 1.00 64.62 82 HIS A CA 1
ATOM 679 C C . HIS A 1 82 ? -19.924 13.151 0.928 1.00 64.62 82 HIS A C 1
ATOM 681 O O . HIS A 1 82 ? -19.294 12.139 0.608 1.00 64.62 82 HIS A O 1
ATOM 687 N N . ASP A 1 83 ? -19.983 14.253 0.180 1.00 65.69 83 ASP A N 1
ATOM 688 C CA . ASP A 1 83 ? -19.186 14.439 -1.025 1.00 65.69 83 ASP A CA 1
ATOM 689 C C . ASP A 1 83 ? -17.678 14.373 -0.732 1.00 65.69 83 ASP A C 1
ATOM 691 O O . ASP A 1 83 ? -17.226 14.401 0.412 1.00 65.69 83 ASP A O 1
ATOM 695 N N . VAL A 1 84 ? -16.894 14.236 -1.800 1.00 67.25 84 VAL A N 1
ATOM 69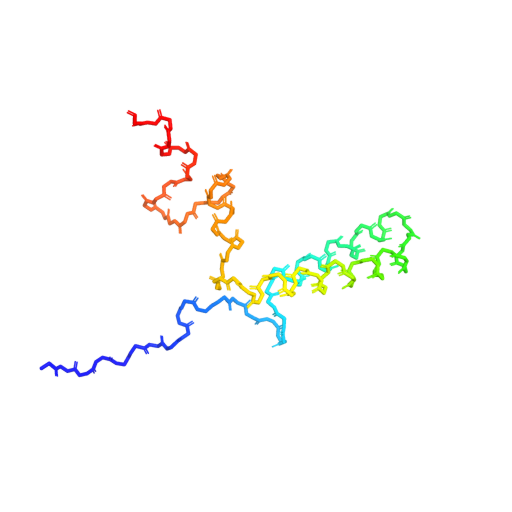6 C CA . VAL A 1 84 ? -15.425 14.200 -1.758 1.00 67.25 84 VAL A CA 1
ATOM 697 C C . VAL A 1 84 ? -14.860 15.408 -1.004 1.00 67.25 84 VAL A C 1
ATOM 699 O O . VAL A 1 84 ? -15.358 16.524 -1.154 1.00 67.25 84 VAL A O 1
ATOM 702 N N . GLY A 1 85 ? -13.794 15.195 -0.224 1.00 61.88 85 GLY A N 1
ATOM 703 C CA . GLY A 1 85 ? -13.237 16.211 0.679 1.00 61.88 85 GLY A CA 1
ATOM 704 C C . GLY A 1 85 ? -12.877 17.534 -0.006 1.00 61.88 85 GLY A C 1
ATOM 705 O O . GLY A 1 85 ? -13.105 18.599 0.559 1.00 61.88 85 GLY A O 1
ATOM 706 N N . VAL A 1 86 ? -12.436 17.476 -1.265 1.00 66.69 86 VAL A N 1
ATOM 707 C CA . VAL A 1 86 ? -12.095 18.648 -2.095 1.00 66.69 86 VAL A CA 1
ATOM 708 C C . VAL A 1 86 ? -13.301 19.571 -2.339 1.00 66.69 86 VAL A C 1
ATOM 710 O O . VAL A 1 86 ? -13.156 20.789 -2.397 1.00 66.69 86 VAL A O 1
ATOM 713 N N . ILE A 1 87 ? -14.514 19.013 -2.436 1.00 64.81 87 ILE A N 1
ATOM 714 C CA . ILE A 1 87 ? -15.752 19.778 -2.675 1.00 64.81 87 ILE A CA 1
ATOM 715 C C . ILE A 1 87 ? -16.145 20.583 -1.420 1.00 64.81 87 ILE A C 1
ATOM 717 O O . ILE A 1 87 ? -16.763 21.641 -1.517 1.00 64.81 87 ILE A O 1
ATOM 721 N N . ARG A 1 88 ? -15.749 20.124 -0.227 1.00 60.00 88 ARG A N 1
ATOM 722 C CA . ARG A 1 88 ? -16.048 20.813 1.034 1.00 60.00 88 ARG A CA 1
ATOM 723 C C . ARG A 1 88 ? -15.206 22.079 1.227 1.00 60.00 88 ARG A C 1
ATOM 725 O O . ARG A 1 88 ? -15.711 23.042 1.793 1.00 60.00 88 ARG A O 1
ATOM 732 N N . GLU A 1 89 ? -13.960 22.092 0.753 1.00 59.88 89 GLU A N 1
ATOM 733 C CA . GLU A 1 89 ? -13.062 23.246 0.914 1.00 59.88 89 GLU A CA 1
ATOM 734 C C . GLU A 1 89 ? -13.398 24.417 -0.020 1.00 59.88 89 GLU A C 1
ATOM 736 O O . GLU A 1 89 ? -13.197 25.559 0.373 1.00 59.88 89 GLU A O 1
ATOM 741 N N . TYR A 1 90 ? -13.944 24.179 -1.222 1.00 58.84 90 TYR A N 1
ATOM 742 C CA . TYR A 1 90 ? -14.268 25.285 -2.143 1.00 58.84 90 TYR A CA 1
ATOM 743 C C . TYR A 1 90 ? -15.587 26.007 -1.816 1.00 58.84 90 TYR A C 1
ATOM 745 O O . TYR A 1 90 ? -15.809 27.110 -2.311 1.00 58.84 90 TYR A O 1
ATOM 753 N N . ASN A 1 91 ? -16.482 25.377 -1.046 1.00 57.44 91 ASN A N 1
ATOM 754 C CA . ASN A 1 91 ? -17.855 25.848 -0.829 1.00 57.44 91 ASN A CA 1
ATOM 755 C C . ASN A 1 91 ? -18.082 26.448 0.577 1.00 57.44 91 ASN A C 1
ATOM 757 O O . ASN A 1 91 ? 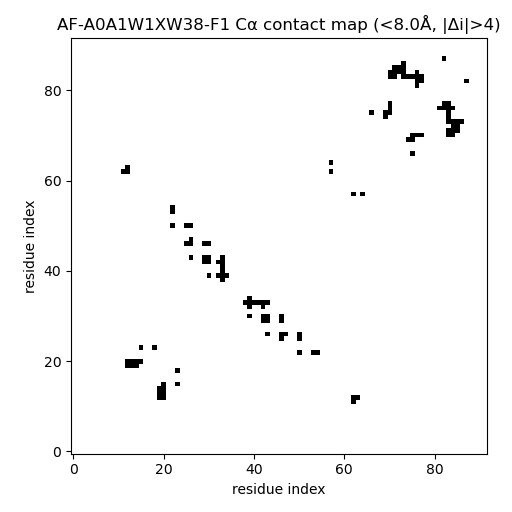-19.217 26.480 1.055 1.00 57.44 91 ASN A O 1
ATOM 761 N N . THR A 1 92 ? -17.004 26.881 1.241 1.00 52.03 92 THR A N 1
ATOM 762 C CA . THR A 1 92 ? -17.007 27.636 2.510 1.00 52.03 92 THR A CA 1
ATOM 763 C C . THR A 1 92 ? -16.323 28.979 2.290 1.00 52.03 92 THR A C 1
ATOM 765 O O . THR A 1 92 ? -16.803 29.981 2.862 1.00 52.03 92 THR A O 1
#

Secondary structure (DSSP, 8-state):
-PPP---TTTTPPPEETTEEHHHHHHHHHHHHHHHHTT-HHHHHHHHHHHHHHHHHHHTTS-TTHHHHHHHHTTSS-SBTTB--HHHHHHT-

Radius of gyration: 17.84 Å; Cα contacts (8 Å, |Δi|>4): 65; chains: 1; bounding box: 46×42×48 Å

Organism: NCBI:txid1121390

Mean predicted aligned error: 9.57 Å

Foldseek 3Di:
DDDDDDDPCPPAADDDPPHGPVLVVLLVVLQVVCVVVVNNVVSNVVSVVVSVVVVVVVVVDDGPVVVVVCLCVQVDAPDPPGHRNVVVVVPD

Sequence (92 aa):
MKPVEMPKYIDAPFQVLFWEIDEVAIFFSCMALGIIFEMLFPLMLCGLVVLYIFSRYKHNQMDGILLHLFYWHGLMKLNNTHDVGVIREYNT

Solvent-accessible surface area (backbone atoms only — not comparable to full-atom values): 5574 Å² total; per-residue (Å²): 134,82,89,75,86,75,72,91,59,80,85,56,74,67,68,54,96,92,41,44,54,67,58,50,49,52,46,52,49,29,44,54,50,9,60,75,67,74,41,42,70,68,33,41,56,50,30,51,53,52,45,52,53,49,53,59,56,50,74,77,50,65,91,61,54,65,61,53,51,33,20,57,72,42,77,37,60,86,45,99,86,39,74,27,44,55,64,60,68,78,76,113